Protein AF-A0A4C1YK01-F1 (afdb_monomer)

Foldseek 3Di:
DDDDPPPDDDDQDDDADAPVFVVQWADWDFAPPPDPDPGTDTDTDGDPPDDPDPPDDDDDDDDPSVPDPVVVVVVVRVVVRVD

Radius of gyration: 16.77 Å; Cα contacts (8 Å, |Δi|>4): 51; chains: 1; bounding box: 36×33×52 Å

Sequence (83 aa):
MFGGDHLFKCVVDVTAGSSILLDRMEGWQEVQNLTSSNHNAITFAVSVEGRPDPRFRFGIRFYNTEKARWSKFGIATDIALCE

Organism: Eumeta variegata (NCBI:txid151549)

Secondary structure (DSSP, 8-state):
------------------HHHHTTEEEEEEETTSSSSSSPEEEEEE---SPPPTT---------SSS--HHHHHHHHHHHH--

pLDDT: mean 72.58, std 14.17, range [39.28, 94.25]

Structure (mmCIF, N/CA/C/O backbone):
data_AF-A0A4C1YK01-F1
#
_entry.id   AF-A0A4C1YK01-F1
#
loop_
_atom_site.group_PDB
_atom_site.id
_atom_site.type_symbol
_atom_site.label_atom_id
_atom_site.label_alt_id
_atom_site.label_comp_id
_atom_site.label_asym_id
_atom_site.label_entity_id
_atom_site.label_seq_id
_atom_site.pdbx_PDB_ins_code
_atom_site.Cartn_x
_atom_site.Cartn_y
_atom_site.Cartn_z
_atom_site.occupancy
_atom_site.B_iso_or_equiv
_atom_site.auth_seq_id
_atom_site.auth_comp_id
_atom_site.auth_asym_id
_atom_site.auth_atom_id
_atom_site.pdbx_PDB_model_num
ATOM 1 N N . MET A 1 1 ? 15.541 -15.722 -32.561 1.00 41.44 1 MET A N 1
ATOM 2 C CA . MET A 1 1 ? 16.399 -15.534 -31.374 1.00 41.44 1 MET A CA 1
ATOM 3 C C . MET A 1 1 ? 15.499 -15.639 -30.158 1.00 41.44 1 MET A C 1
ATOM 5 O O . MET A 1 1 ? 14.576 -14.847 -3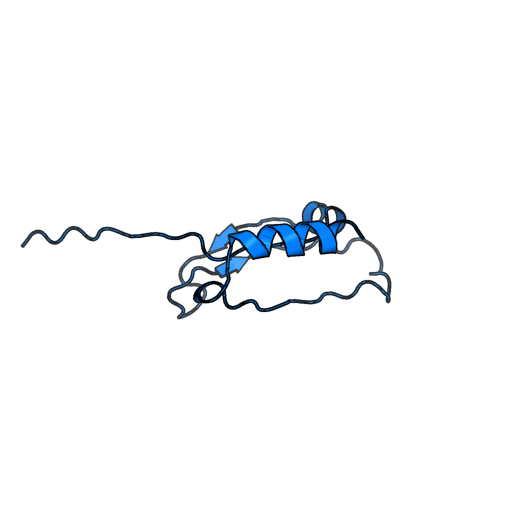0.049 1.00 41.44 1 MET A O 1
ATOM 9 N N . PHE A 1 2 ? 15.682 -16.673 -29.338 1.00 53.41 2 PHE A N 1
ATOM 10 C CA . PHE A 1 2 ? 14.930 -16.865 -28.098 1.00 53.41 2 PHE A CA 1
ATOM 11 C C . PHE A 1 2 ? 15.553 -15.980 -27.014 1.00 53.41 2 PHE A C 1
ATOM 13 O O . PHE A 1 2 ? 16.666 -16.253 -26.578 1.00 53.41 2 PHE A O 1
ATOM 20 N N . GLY A 1 3 ? 14.864 -14.917 -26.612 1.00 50.59 3 GLY A N 1
ATOM 21 C CA . GLY A 1 3 ? 15.163 -14.168 -25.394 1.00 50.59 3 GLY A CA 1
ATOM 22 C C . GLY A 1 3 ? 13.905 -14.206 -24.548 1.00 50.59 3 GLY A C 1
ATOM 23 O O . GLY A 1 3 ? 12.963 -13.486 -24.840 1.00 50.59 3 GLY A O 1
ATOM 24 N N . GLY A 1 4 ? 13.829 -15.146 -23.608 1.00 52.94 4 GLY A N 1
ATOM 25 C CA . GLY A 1 4 ? 12.669 -15.271 -22.734 1.00 52.94 4 GLY A CA 1
ATOM 26 C C . GLY A 1 4 ? 12.604 -14.072 -21.799 1.00 52.94 4 GLY A C 1
ATOM 27 O O . GLY A 1 4 ? 13.488 -13.920 -20.957 1.00 52.94 4 GLY A O 1
ATOM 28 N N . ASP A 1 5 ? 11.564 -13.256 -21.940 1.00 59.75 5 ASP A N 1
ATOM 29 C CA . ASP A 1 5 ? 11.239 -12.167 -21.024 1.00 59.75 5 ASP A CA 1
ATOM 30 C C . ASP A 1 5 ? 10.881 -12.757 -19.654 1.00 59.75 5 ASP A C 1
ATOM 32 O O . ASP A 1 5 ? 9.726 -13.054 -19.348 1.00 59.75 5 ASP A O 1
ATOM 36 N N . HIS A 1 6 ? 11.889 -12.994 -18.817 1.00 65.62 6 HIS A N 1
ATOM 37 C CA . HIS A 1 6 ? 11.650 -13.308 -17.417 1.00 65.62 6 HIS A CA 1
ATOM 38 C C . HIS A 1 6 ? 11.244 -12.020 -16.704 1.00 65.62 6 HIS A C 1
ATOM 40 O O . HIS A 1 6 ? 12.071 -11.157 -16.412 1.00 65.62 6 HIS A O 1
ATOM 46 N N . LEU A 1 7 ? 9.949 -11.902 -16.420 1.00 68.94 7 LEU A N 1
ATOM 47 C CA . LEU A 1 7 ? 9.411 -10.903 -15.506 1.00 68.94 7 LEU A CA 1
ATOM 48 C C . LEU A 1 7 ? 9.890 -11.222 -14.087 1.00 68.94 7 LEU A C 1
ATOM 50 O O . LEU A 1 7 ? 9.318 -12.058 -13.387 1.00 68.94 7 LEU A O 1
ATOM 54 N N . PHE A 1 8 ? 10.957 -10.552 -13.659 1.00 71.25 8 PHE A N 1
ATOM 55 C CA . PHE A 1 8 ? 11.374 -10.556 -12.262 1.00 71.25 8 PHE A CA 1
ATOM 56 C C . PHE A 1 8 ? 10.498 -9.570 -11.487 1.00 71.25 8 PHE A C 1
ATOM 58 O O . PHE A 1 8 ? 10.545 -8.366 -11.726 1.00 71.25 8 PHE A O 1
ATOM 65 N N . LYS A 1 9 ? 9.685 -10.087 -10.561 1.00 72.88 9 LYS A N 1
ATOM 66 C CA . LYS A 1 9 ? 8.835 -9.286 -9.674 1.00 72.88 9 LYS A CA 1
ATOM 67 C C . LYS A 1 9 ? 9.400 -9.311 -8.257 1.00 72.88 9 LYS A C 1
ATOM 69 O O . LYS A 1 9 ? 9.733 -10.375 -7.743 1.00 72.88 9 LYS A O 1
ATOM 74 N N . CYS A 1 10 ? 9.459 -8.147 -7.618 1.00 72.50 10 CYS A N 1
ATOM 75 C CA . CYS A 1 10 ? 9.752 -8.013 -6.195 1.00 72.50 10 CYS A CA 1
ATOM 76 C C . CYS A 1 10 ? 8.619 -7.229 -5.527 1.00 72.50 10 CYS A C 1
ATOM 78 O O . CYS A 1 10 ? 8.148 -6.239 -6.084 1.00 72.50 10 CYS A O 1
ATOM 80 N N . VAL A 1 11 ? 8.173 -7.671 -4.350 1.00 74.31 11 VAL A N 1
ATOM 81 C CA . VAL A 1 11 ? 7.186 -6.946 -3.539 1.00 74.31 11 VAL A CA 1
ATOM 82 C C . VAL A 1 11 ? 7.960 -6.083 -2.549 1.00 74.31 11 VAL A C 1
ATOM 84 O O . VAL A 1 11 ? 8.409 -6.572 -1.515 1.00 74.31 11 VAL A O 1
ATOM 87 N N . VAL A 1 12 ? 8.181 -4.820 -2.908 1.00 75.25 12 VAL A N 1
ATOM 88 C CA . VAL A 1 12 ? 8.970 -3.866 -2.104 1.00 75.25 12 VAL A CA 1
ATOM 89 C C . VAL A 1 12 ? 8.128 -2.759 -1.480 1.00 75.25 12 VAL A C 1
ATOM 91 O O . VAL A 1 12 ? 8.621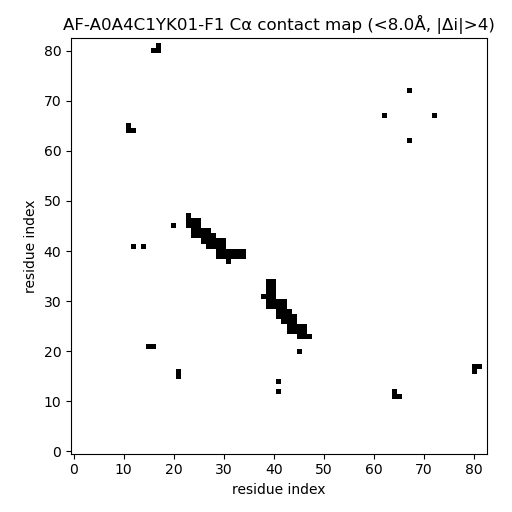 -2.043 -0.613 1.00 75.25 12 VAL A O 1
ATOM 94 N N . ASP A 1 13 ? 6.870 -2.629 -1.894 1.00 80.25 13 ASP A N 1
ATOM 95 C CA . ASP A 1 13 ? 5.952 -1.604 -1.413 1.00 80.25 13 ASP A CA 1
ATOM 96 C C . ASP A 1 13 ? 5.007 -2.199 -0.364 1.00 80.25 13 ASP A C 1
ATOM 98 O O . ASP A 1 13 ? 4.460 -3.289 -0.537 1.00 80.25 13 ASP A O 1
ATOM 102 N N . VAL A 1 14 ? 4.840 -1.491 0.755 1.00 80.12 14 VAL A N 1
ATOM 103 C CA . VAL A 1 14 ? 4.085 -1.971 1.919 1.00 80.12 14 VAL A CA 1
ATOM 104 C C . VAL A 1 14 ? 3.129 -0.885 2.391 1.00 80.12 14 VAL A C 1
ATOM 106 O O . VAL A 1 14 ? 3.510 0.275 2.544 1.00 80.12 14 VAL A O 1
ATOM 109 N N . THR A 1 15 ? 1.888 -1.272 2.677 1.00 83.25 15 THR A N 1
ATOM 110 C CA . THR A 1 15 ? 0.943 -0.454 3.442 1.00 83.25 15 THR A CA 1
ATOM 111 C C . THR A 1 15 ? 0.947 -0.936 4.886 1.00 83.25 15 THR A C 1
ATOM 113 O O . THR A 1 15 ? 0.699 -2.110 5.142 1.00 83.25 15 THR A O 1
ATOM 116 N N . ALA A 1 16 ? 1.233 -0.040 5.827 1.00 81.00 16 ALA A N 1
ATOM 117 C CA . ALA A 1 16 ? 1.197 -0.327 7.257 1.00 81.00 16 ALA A CA 1
ATOM 118 C C . ALA A 1 16 ? 0.268 0.667 7.962 1.00 81.00 16 ALA A C 1
ATOM 120 O O . ALA A 1 16 ? 0.222 1.846 7.606 1.00 81.00 16 ALA A O 1
ATOM 121 N N . GLY A 1 17 ? -0.458 0.193 8.970 1.00 77.88 17 GLY A N 1
ATOM 122 C CA . GLY A 1 17 ? -1.411 0.983 9.742 1.00 77.88 17 GLY A CA 1
ATOM 123 C C . GLY A 1 17 ? -1.769 0.285 11.050 1.00 77.88 17 GLY A C 1
ATOM 124 O O . GLY A 1 17 ? -1.469 -0.895 11.219 1.00 77.88 17 GLY A O 1
ATOM 125 N N . SER A 1 18 ? -2.395 1.013 11.978 1.00 77.94 18 SER A N 1
ATOM 126 C CA . SER A 1 18 ? -2.978 0.401 13.179 1.00 77.94 18 SER A CA 1
ATOM 127 C C . SER A 1 18 ? -4.136 -0.514 12.790 1.00 77.94 18 SER A C 1
ATOM 129 O O . SER A 1 18 ? -4.726 -0.334 11.723 1.00 77.94 18 SER A O 1
ATOM 131 N N . SER A 1 19 ? -4.502 -1.462 13.658 1.00 80.81 19 SER A N 1
ATOM 132 C CA . SER A 1 19 ? -5.638 -2.368 13.417 1.00 80.81 19 SER A CA 1
ATOM 133 C C . SER A 1 19 ? -6.907 -1.606 13.021 1.00 80.81 19 SER A C 1
ATOM 135 O O . SER A 1 19 ? -7.503 -1.908 11.998 1.00 80.81 19 SER A O 1
ATOM 137 N N . ILE A 1 20 ? -7.224 -0.518 13.731 1.00 79.12 20 ILE A N 1
ATOM 138 C CA . ILE A 1 20 ? -8.373 0.358 13.441 1.00 79.12 20 ILE A CA 1
ATOM 139 C C . ILE A 1 20 ? -8.333 0.922 12.013 1.00 79.12 20 ILE A C 1
ATOM 141 O O . ILE A 1 20 ? -9.379 1.097 11.391 1.00 79.12 20 ILE A O 1
ATOM 145 N N . LEU A 1 21 ? -7.148 1.270 11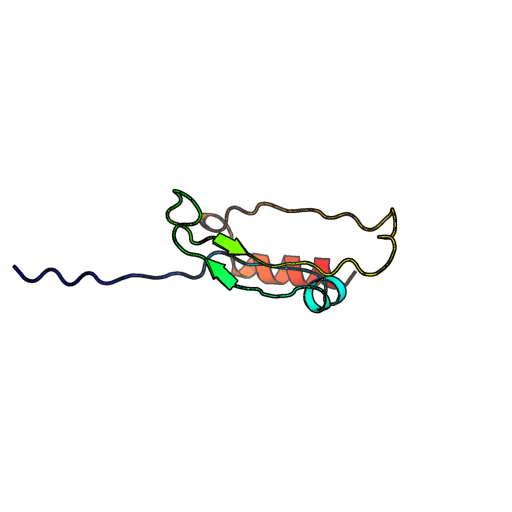.504 1.00 80.88 21 LEU A N 1
ATOM 146 C CA . LEU A 1 21 ? -7.007 1.808 10.154 1.00 80.88 21 LEU A CA 1
ATOM 147 C C . LEU A 1 21 ? -7.092 0.696 9.105 1.00 80.88 21 LEU A C 1
ATOM 149 O O . LEU A 1 21 ? -7.724 0.900 8.073 1.00 80.88 21 LEU A O 1
ATOM 153 N N . LEU A 1 22 ? -6.482 -0.459 9.376 1.00 85.12 22 LEU A N 1
ATOM 154 C CA . LEU A 1 22 ? -6.515 -1.621 8.488 1.00 85.12 22 LEU A CA 1
ATOM 155 C C . LEU A 1 22 ? -7.933 -2.192 8.355 1.00 85.12 22 LEU A C 1
ATOM 157 O O . LEU A 1 22 ? -8.343 -2.501 7.243 1.00 85.12 22 LEU A O 1
ATOM 161 N N . ASP A 1 23 ? -8.713 -2.221 9.438 1.00 86.88 23 ASP A N 1
ATOM 162 C CA . ASP A 1 23 ? -10.122 -2.650 9.430 1.00 86.88 23 ASP A CA 1
ATOM 163 C C . ASP A 1 23 ? -11.018 -1.734 8.577 1.00 86.88 23 ASP A C 1
ATOM 165 O O . ASP A 1 23 ? -12.100 -2.131 8.151 1.00 86.88 23 ASP A O 1
ATOM 169 N N . ARG A 1 24 ? -10.576 -0.496 8.324 1.00 86.31 24 ARG A N 1
ATOM 170 C CA . ARG A 1 24 ? -11.264 0.485 7.470 1.00 86.31 24 ARG A CA 1
ATOM 171 C C . ARG A 1 24 ? -10.729 0.514 6.042 1.00 86.31 24 ARG A C 1
ATOM 173 O O . ARG A 1 24 ? -11.257 1.276 5.232 1.00 86.31 24 ARG A O 1
ATOM 180 N N . MET A 1 25 ? -9.655 -0.217 5.739 1.00 89.31 25 MET A N 1
ATOM 181 C CA . MET A 1 25 ? -9.104 -0.268 4.389 1.00 89.31 25 MET A CA 1
ATOM 182 C C . MET A 1 25 ? -9.928 -1.215 3.526 1.00 89.31 25 MET A C 1
ATOM 184 O O . MET A 1 25 ? -10.106 -2.387 3.842 1.00 89.31 25 MET A O 1
ATOM 188 N N . GLU A 1 26 ? -10.376 -0.710 2.386 1.00 92.38 26 GLU A N 1
ATOM 189 C CA . GLU A 1 26 ? -11.170 -1.455 1.420 1.00 92.38 26 GLU A CA 1
ATOM 190 C C . GLU A 1 26 ? -10.478 -1.463 0.058 1.00 92.38 26 GLU A C 1
ATOM 192 O O . GLU A 1 26 ? -9.794 -0.511 -0.324 1.00 92.38 26 GLU A O 1
ATOM 197 N N . GLY A 1 27 ? -10.662 -2.546 -0.700 1.00 93.56 27 GLY A N 1
ATOM 198 C CA . GLY A 1 27 ? -10.191 -2.624 -2.085 1.00 93.56 27 GLY A CA 1
ATOM 199 C C . GLY A 1 27 ? -8.674 -2.503 -2.247 1.00 93.56 27 GLY A C 1
ATOM 200 O O . GLY A 1 27 ? -8.222 -1.935 -3.241 1.00 93.56 27 GLY A O 1
ATOM 201 N N . TRP A 1 28 ? -7.893 -3.005 -1.281 1.00 93.88 28 TRP A N 1
ATOM 202 C CA . TRP A 1 28 ? -6.434 -3.020 -1.378 1.00 93.88 28 TRP A CA 1
ATOM 203 C C . TRP A 1 28 ? -5.983 -3.831 -2.594 1.00 93.88 28 TRP A C 1
ATOM 205 O O . TRP A 1 28 ? -6.334 -5.005 -2.731 1.00 93.88 28 TRP A O 1
ATOM 215 N N . GLN A 1 29 ? -5.206 -3.210 -3.477 1.00 94.25 29 GLN A N 1
ATOM 216 C CA . GLN A 1 29 ? -4.716 -3.852 -4.693 1.00 94.25 29 GLN A CA 1
ATOM 217 C C . GLN A 1 29 ? -3.439 -3.206 -5.227 1.00 94.25 29 GLN A C 1
ATOM 219 O O . GLN A 1 29 ? -3.190 -2.010 -5.056 1.00 94.25 29 GLN A O 1
ATOM 224 N N . GLU A 1 30 ? -2.671 -4.007 -5.956 1.00 90.56 30 GLU A N 1
ATOM 225 C CA . GLU A 1 30 ? -1.536 -3.573 -6.761 1.00 90.56 30 GLU A CA 1
ATOM 226 C C . GLU A 1 30 ? -2.008 -3.253 -8.189 1.00 90.56 30 GLU A C 1
ATOM 228 O O . GLU A 1 30 ? -2.582 -4.101 -8.871 1.00 90.56 30 GLU A O 1
ATOM 233 N N . VAL A 1 31 ? -1.745 -2.033 -8.654 1.00 91.00 31 VAL A N 1
ATOM 234 C CA . VAL A 1 31 ? -2.139 -1.520 -9.969 1.00 91.00 31 VAL A CA 1
ATOM 235 C C . VAL A 1 31 ? -0.890 -1.230 -10.792 1.00 91.00 31 VAL A C 1
ATOM 237 O O . VAL A 1 31 ? -0.078 -0.363 -10.456 1.00 91.00 31 VAL A O 1
ATOM 240 N N . GLN A 1 32 ? -0.741 -1.956 -11.896 1.00 90.50 32 GLN A N 1
ATOM 241 C CA . GLN A 1 32 ? 0.344 -1.737 -12.853 1.00 90.50 32 GLN A CA 1
ATOM 242 C C . GLN A 1 32 ? 0.047 -0.532 -13.745 1.00 90.50 32 GLN A C 1
ATOM 244 O O . GLN A 1 32 ? -1.113 -0.201 -13.983 1.00 90.50 32 GLN A O 1
ATOM 249 N N . ASN A 1 33 ? 1.096 0.096 -14.282 1.00 90.12 33 ASN A N 1
ATOM 250 C CA . ASN A 1 33 ? 1.001 1.178 -15.274 1.00 90.12 33 ASN A CA 1
ATOM 251 C C . ASN A 1 33 ? 0.203 2.419 -14.825 1.00 90.12 33 ASN A C 1
ATOM 253 O O . ASN A 1 33 ? -0.144 3.257 -15.654 1.00 90.12 33 ASN A O 1
ATOM 257 N N . LEU A 1 34 ? -0.082 2.566 -13.525 1.00 91.06 34 LEU A N 1
ATOM 258 C CA . LEU A 1 34 ? -0.734 3.765 -12.989 1.00 91.06 34 LEU A CA 1
ATOM 259 C C . LEU A 1 34 ? 0.224 4.964 -12.941 1.00 91.06 34 LEU A C 1
ATOM 261 O O . LEU A 1 34 ? -0.198 6.117 -12.964 1.00 91.06 34 LEU A O 1
ATOM 265 N N . THR A 1 35 ? 1.523 4.687 -12.867 1.00 87.19 35 THR A N 1
ATOM 266 C CA . THR A 1 35 ? 2.585 5.691 -12.848 1.00 87.19 35 THR A CA 1
ATOM 267 C C . THR A 1 35 ? 3.639 5.339 -13.893 1.00 87.19 35 THR A C 1
ATOM 269 O O . THR A 1 35 ? 3.705 4.201 -14.352 1.00 87.19 35 THR A O 1
ATOM 272 N N . SER A 1 36 ? 4.499 6.298 -14.237 1.00 89.06 36 SER A N 1
ATOM 273 C CA . SER A 1 36 ? 5.688 6.051 -15.065 1.00 89.06 36 SER A CA 1
ATOM 274 C C . SER A 1 36 ? 6.852 5.416 -14.286 1.00 89.06 36 SER A C 1
ATOM 276 O O . SER A 1 36 ? 7.974 5.391 -14.789 1.00 89.06 36 SER A O 1
ATOM 278 N N . SER A 1 37 ? 6.628 4.993 -13.036 1.00 85.06 37 SER A N 1
ATOM 279 C CA . SER A 1 37 ? 7.632 4.336 -12.199 1.00 85.06 37 SER A CA 1
ATOM 280 C C . SER A 1 37 ? 7.854 2.891 -12.646 1.00 85.06 37 SER A C 1
ATOM 282 O O . SER A 1 37 ? 6.969 2.257 -13.215 1.00 85.06 37 SER A O 1
ATOM 284 N N . ASN A 1 38 ? 9.021 2.341 -12.318 1.00 83.56 38 ASN A N 1
ATOM 285 C CA . ASN A 1 38 ? 9.267 0.898 -12.362 1.00 83.56 38 ASN A CA 1
ATOM 286 C C . ASN A 1 38 ? 8.606 0.143 -11.187 1.00 83.56 38 ASN A C 1
ATOM 288 O O . ASN A 1 38 ? 8.716 -1.079 -11.116 1.00 83.56 38 ASN A O 1
ATOM 292 N N . HIS A 1 39 ? 7.923 0.856 -10.285 1.00 85.19 39 HIS A N 1
ATOM 293 C CA . HIS A 1 39 ? 7.068 0.294 -9.242 1.00 85.19 39 HIS A CA 1
ATOM 294 C C . HIS A 1 39 ? 5.599 0.269 -9.671 1.00 85.19 39 HIS A C 1
ATOM 296 O O . HIS A 1 39 ? 5.089 1.222 -10.269 1.00 85.19 39 HIS A O 1
ATOM 302 N N . ASN A 1 40 ? 4.896 -0.789 -9.269 1.00 88.25 40 ASN A N 1
ATOM 303 C CA . ASN A 1 40 ? 3.439 -0.806 -9.311 1.00 88.25 40 ASN A CA 1
ATOM 304 C C . ASN A 1 40 ? 2.881 0.066 -8.184 1.00 88.25 40 ASN A C 1
ATOM 306 O O . ASN A 1 40 ? 3.483 0.200 -7.121 1.00 88.25 40 ASN A O 1
ATOM 310 N N . ALA A 1 41 ? 1.719 0.669 -8.406 1.00 89.75 41 ALA A N 1
ATOM 311 C CA . ALA A 1 41 ? 1.071 1.468 -7.379 1.00 89.75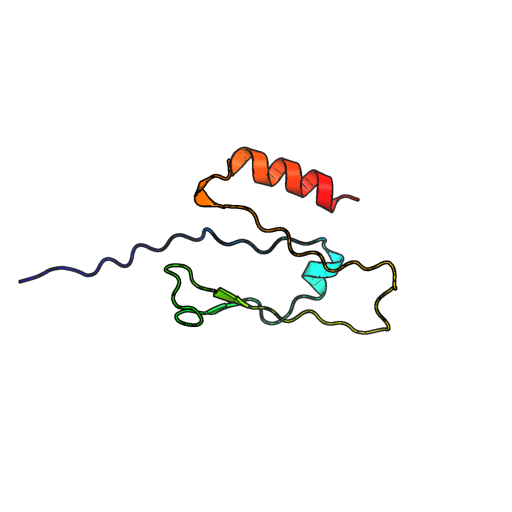 41 ALA A CA 1
ATOM 312 C C . ALA A 1 41 ? 0.233 0.574 -6.464 1.00 89.75 41 ALA A C 1
ATOM 314 O O . ALA A 1 41 ? -0.500 -0.284 -6.943 1.00 89.75 41 ALA A O 1
ATOM 315 N N . ILE A 1 42 ? 0.272 0.813 -5.157 1.00 91.31 42 ILE A N 1
ATOM 316 C CA . ILE A 1 42 ? -0.715 0.247 -4.235 1.00 91.31 42 ILE A CA 1
ATOM 317 C C . ILE A 1 42 ? -1.865 1.242 -4.101 1.00 91.31 42 ILE A C 1
ATOM 319 O O . ILE A 1 42 ? -1.642 2.421 -3.825 1.00 91.31 42 ILE A O 1
ATOM 323 N N . THR A 1 43 ? -3.094 0.766 -4.281 1.00 92.75 43 THR A N 1
ATOM 324 C CA . THR A 1 43 ? -4.310 1.567 -4.101 1.00 92.75 43 THR A CA 1
ATOM 325 C C . THR A 1 43 ? 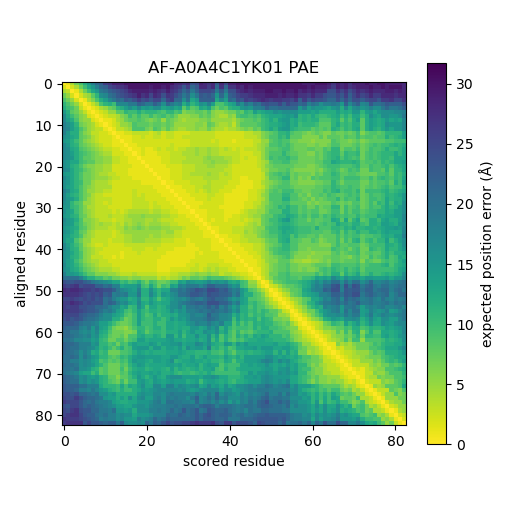-5.242 0.896 -3.102 1.00 92.75 43 THR A C 1
ATOM 327 O O . THR A 1 43 ? -5.305 -0.329 -3.035 1.00 92.75 43 THR A O 1
ATOM 330 N N . PHE A 1 44 ? -5.933 1.703 -2.302 1.00 91.44 44 PHE A N 1
ATOM 331 C CA . PHE A 1 44 ? -6.963 1.285 -1.355 1.00 91.44 44 PHE A CA 1
ATOM 332 C C . PHE A 1 44 ? -7.864 2.487 -1.053 1.00 91.44 44 PHE A C 1
ATOM 334 O O . PHE A 1 44 ? -7.437 3.640 -1.165 1.00 91.44 44 PHE A O 1
ATOM 341 N N . ALA A 1 45 ? -9.101 2.223 -0.656 1.00 90.62 45 ALA A N 1
ATOM 342 C CA . ALA A 1 45 ? -9.978 3.209 -0.044 1.00 90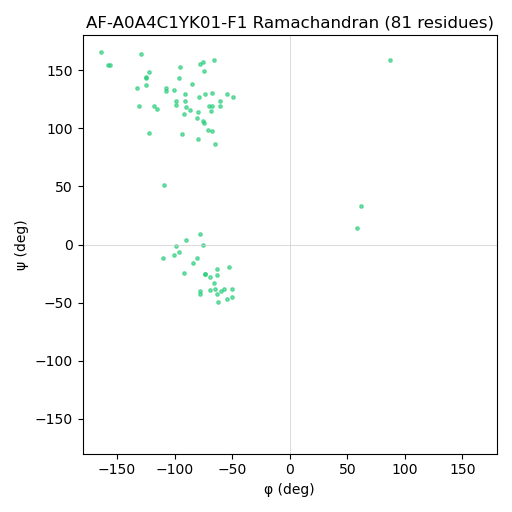.62 45 ALA A CA 1
ATOM 343 C C . ALA A 1 45 ? -9.891 3.089 1.482 1.00 90.62 45 ALA A C 1
ATOM 345 O O . ALA A 1 45 ? -9.603 2.018 2.008 1.00 90.62 45 ALA A O 1
ATOM 346 N N . VAL A 1 46 ? -10.140 4.183 2.200 1.00 86.19 46 VAL A N 1
ATOM 347 C CA . VAL A 1 46 ? -10.312 4.153 3.658 1.00 86.19 46 VAL A CA 1
ATOM 348 C C . VAL A 1 46 ? -11.723 4.618 3.965 1.00 86.19 46 VAL A C 1
ATOM 350 O O . VAL A 1 46 ? -12.076 5.755 3.646 1.00 86.19 46 VAL A O 1
ATOM 353 N N . SER A 1 47 ? -12.516 3.753 4.594 1.00 84.50 47 SER A N 1
ATOM 354 C CA . SER A 1 47 ? -13.850 4.106 5.060 1.00 84.50 47 SER A CA 1
ATOM 355 C C . SER A 1 47 ? -13.758 5.120 6.204 1.00 84.50 47 SER A C 1
ATOM 357 O O 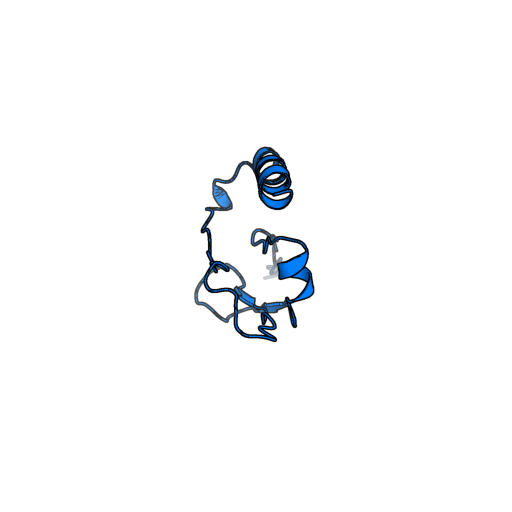. SER A 1 47 ? -13.151 4.886 7.256 1.00 84.50 47 SER A O 1
ATOM 359 N N . VAL A 1 48 ? -14.348 6.291 5.976 1.00 76.38 48 VAL A N 1
ATOM 360 C CA . VAL A 1 48 ? -14.412 7.408 6.926 1.00 76.38 48 VAL A CA 1
ATOM 361 C C . VAL A 1 48 ? -15.839 7.576 7.440 1.00 76.38 48 VAL A C 1
ATOM 363 O O . VAL A 1 48 ? -16.415 8.658 7.374 1.00 76.38 48 VAL A O 1
ATOM 366 N N . GLU A 1 49 ? -16.455 6.496 7.923 1.00 71.00 49 GLU A N 1
ATOM 367 C CA . GLU A 1 49 ? -17.747 6.619 8.599 1.00 71.00 49 GLU A CA 1
ATOM 368 C C . GLU A 1 49 ? -17.599 7.380 9.931 1.00 71.00 49 GLU A C 1
ATOM 370 O O . GLU A 1 49 ? -16.725 7.093 10.757 1.00 71.00 49 GLU A O 1
ATOM 375 N N . GLY A 1 50 ? -18.465 8.382 10.124 1.00 66.31 50 GLY A N 1
ATOM 376 C CA . GLY A 1 50 ? -18.420 9.332 11.239 1.00 66.31 50 GLY A CA 1
ATOM 377 C C . GLY A 1 50 ? -17.528 10.554 10.978 1.00 66.31 50 GLY A C 1
ATOM 378 O O . GLY A 1 50 ? -16.638 10.540 10.133 1.00 66.31 50 GLY A O 1
ATOM 379 N N . ARG A 1 51 ? -17.763 11.655 11.712 1.00 62.12 51 ARG A N 1
ATOM 380 C CA . ARG A 1 51 ? -16.873 12.828 11.665 1.00 62.12 51 ARG A CA 1
ATOM 381 C C . ARG A 1 51 ? -15.485 12.357 12.124 1.00 62.12 51 ARG A C 1
ATOM 383 O O . ARG A 1 51 ? -15.401 11.899 13.266 1.00 62.12 51 ARG A O 1
ATOM 390 N N . PRO A 1 52 ? -14.425 12.444 11.295 1.00 58.75 52 PRO A N 1
ATOM 391 C CA . PRO A 1 52 ? -13.089 12.082 11.745 1.00 58.75 52 PRO A CA 1
ATOM 392 C C . PRO A 1 52 ? -12.794 12.889 13.006 1.00 58.75 52 PRO A C 1
ATOM 394 O O . PRO A 1 52 ? -13.039 14.101 13.030 1.00 58.75 52 PRO A O 1
ATOM 397 N N . ASP A 1 53 ? -12.354 12.211 14.073 1.00 61.72 53 ASP A N 1
ATOM 398 C CA . ASP A 1 53 ? -11.882 12.906 15.270 1.00 61.72 53 ASP A CA 1
ATOM 399 C C . ASP A 1 53 ? -10.892 13.974 14.775 1.00 61.72 53 ASP A C 1
ATOM 401 O O . ASP A 1 53 ? -9.990 13.635 14.008 1.00 61.72 53 ASP A O 1
ATOM 405 N N . PRO A 1 54 ? -11.038 15.260 15.135 1.00 62.28 54 PRO A N 1
ATOM 406 C CA . PRO A 1 54 ? -10.071 16.290 14.759 1.00 62.28 54 PRO A CA 1
ATOM 407 C C . PRO A 1 54 ? -8.624 15.935 15.144 1.00 62.28 54 PRO A C 1
ATOM 409 O O . PRO A 1 54 ? -7.677 16.508 14.610 1.00 62.28 54 PRO A O 1
ATOM 412 N N . ARG A 1 55 ? -8.448 14.992 16.080 1.00 62.72 55 ARG A N 1
ATOM 413 C CA . ARG A 1 55 ? -7.162 14.426 16.502 1.00 62.72 55 ARG A CA 1
ATOM 414 C C . ARG A 1 55 ? -6.668 13.283 15.606 1.00 62.72 55 ARG A C 1
ATOM 416 O O . ARG A 1 55 ? -5.488 12.943 15.681 1.00 62.72 55 ARG A O 1
ATOM 423 N N . PHE A 1 56 ? -7.525 12.700 14.768 1.00 59.59 56 PHE A N 1
ATOM 424 C CA . PHE A 1 56 ? -7.170 11.664 13.801 1.00 59.59 56 PHE A CA 1
ATOM 425 C C . PHE A 1 56 ? -6.335 12.295 12.683 1.00 59.59 56 PHE A C 1
ATOM 427 O O . PHE A 1 56 ? -6.844 12.948 11.772 1.00 59.59 56 PHE A O 1
ATOM 434 N N . ARG A 1 57 ? -5.013 12.148 12.783 1.00 60.12 57 ARG A N 1
ATOM 435 C CA . ARG A 1 57 ? -4.071 12.655 11.785 1.00 60.12 57 ARG A CA 1
ATOM 436 C C . ARG A 1 57 ? -3.798 11.571 10.752 1.00 60.12 57 ARG A C 1
ATOM 438 O O . ARG A 1 57 ? -3.140 10.582 11.059 1.00 60.12 57 ARG A O 1
ATOM 445 N N . PHE A 1 58 ? -4.246 11.786 9.518 1.00 61.53 58 PHE A N 1
ATOM 446 C CA . PHE A 1 58 ? -3.718 11.043 8.379 1.00 61.53 58 PHE A CA 1
ATOM 447 C C . PHE A 1 58 ? -2.280 11.505 8.133 1.00 61.53 58 PHE A C 1
ATOM 449 O O . PHE A 1 58 ? -2.030 12.687 7.896 1.00 61.53 58 PHE A O 1
ATOM 456 N N . GLY A 1 59 ? -1.329 10.582 8.228 1.00 58.94 59 GLY A N 1
ATOM 457 C CA . GLY A 1 59 ? 0.074 10.842 7.937 1.00 58.94 59 GLY A CA 1
ATOM 458 C C . GLY A 1 59 ? 0.612 9.773 7.003 1.00 58.94 59 GLY A C 1
ATOM 459 O O . GLY A 1 59 ? 0.628 8.600 7.360 1.00 58.94 59 GLY A O 1
ATOM 460 N N . ILE A 1 60 ? 1.073 10.177 5.822 1.00 58.84 60 ILE A N 1
ATOM 461 C CA . ILE A 1 60 ? 1.845 9.305 4.936 1.00 58.84 60 ILE A CA 1
ATOM 462 C C . ILE A 1 60 ? 3.313 9.503 5.300 1.00 58.84 60 ILE A C 1
ATOM 464 O O . ILE A 1 60 ? 3.841 10.612 5.200 1.00 58.84 60 ILE A O 1
ATOM 468 N N . ARG A 1 61 ? 3.975 8.437 5.754 1.00 63.50 61 ARG A N 1
ATOM 469 C CA . ARG A 1 61 ? 5.430 8.427 5.936 1.00 63.50 61 ARG A CA 1
ATOM 470 C C . ARG A 1 61 ? 6.065 7.748 4.731 1.00 63.50 61 ARG A C 1
ATOM 472 O O . ARG A 1 61 ? 5.785 6.588 4.455 1.00 63.50 61 ARG A O 1
ATOM 479 N N . PHE A 1 62 ? 6.917 8.483 4.024 1.00 59.88 62 PHE A N 1
ATOM 480 C CA . PHE A 1 62 ? 7.684 7.956 2.901 1.00 59.88 62 PHE A CA 1
ATOM 481 C C . PHE A 1 62 ? 8.977 7.336 3.427 1.00 59.88 62 PHE A C 1
ATOM 483 O O . PHE A 1 62 ? 9.832 8.036 3.971 1.00 59.88 62 PHE A O 1
ATOM 490 N N . TYR A 1 63 ? 9.120 6.025 3.263 1.00 62.72 63 TYR A N 1
ATOM 491 C CA . TYR A 1 63 ? 10.362 5.313 3.535 1.00 62.72 63 TYR A CA 1
ATOM 492 C C . TYR A 1 63 ? 10.992 4.913 2.204 1.00 62.72 63 TYR A C 1
ATOM 494 O O . TYR A 1 63 ? 10.312 4.376 1.336 1.00 62.72 63 TYR A O 1
ATOM 502 N N . ASN A 1 64 ? 12.291 5.164 2.033 1.00 64.56 64 ASN A N 1
ATOM 503 C CA . ASN A 1 64 ? 13.023 4.589 0.909 1.00 64.56 64 ASN A CA 1
ATOM 504 C C . ASN A 1 64 ? 13.264 3.103 1.218 1.00 64.56 64 ASN A C 1
ATOM 506 O O . ASN A 1 64 ? 14.082 2.769 2.078 1.00 64.56 64 ASN A O 1
ATOM 510 N N . THR A 1 65 ? 12.524 2.235 0.534 1.00 63.19 65 THR A N 1
ATOM 511 C CA . THR A 1 65 ? 12.524 0.782 0.733 1.00 63.19 65 THR A CA 1
ATOM 512 C C . THR A 1 65 ? 13.788 0.110 0.187 1.00 63.19 65 THR A C 1
ATOM 514 O O . THR A 1 65 ? 14.231 -0.888 0.750 1.00 63.19 65 THR A O 1
ATOM 517 N N . GLU A 1 66 ? 14.459 0.706 -0.806 1.00 64.31 66 GLU A N 1
ATOM 518 C CA . GLU A 1 66 ? 15.771 0.247 -1.299 1.00 64.31 66 GLU A CA 1
ATOM 519 C C . GLU A 1 66 ? 16.878 0.402 -0.247 1.00 64.31 66 GLU A C 1
ATOM 521 O O . GLU A 1 66 ? 17.814 -0.394 -0.180 1.00 64.31 66 GLU A O 1
ATOM 526 N N . LYS A 1 67 ? 16.778 1.436 0.596 1.00 66.00 67 LYS A N 1
ATOM 527 C CA . LYS A 1 67 ? 17.735 1.728 1.676 1.00 66.00 67 LYS A CA 1
ATOM 528 C C . LYS A 1 67 ? 17.254 1.239 3.042 1.00 66.00 67 LYS A C 1
ATOM 530 O O . LYS A 1 67 ? 17.966 1.404 4.039 1.00 66.00 67 LYS A O 1
ATOM 535 N N . ALA A 1 68 ? 16.060 0.651 3.117 1.00 67.94 68 ALA A N 1
ATOM 536 C CA . ALA A 1 68 ? 15.496 0.164 4.363 1.00 67.94 68 ALA A CA 1
ATOM 537 C C . ALA A 1 68 ? 16.204 -1.121 4.812 1.00 67.94 68 ALA A C 1
ATOM 539 O O . ALA A 1 68 ? 16.318 -2.103 4.080 1.00 67.94 68 ALA A O 1
ATOM 540 N N . ARG A 1 69 ? 16.644 -1.156 6.075 1.00 75.88 69 ARG A N 1
ATOM 541 C CA . ARG A 1 69 ? 17.027 -2.419 6.719 1.00 75.88 69 ARG A CA 1
ATOM 542 C C . ARG A 1 69 ? 15.752 -3.120 7.172 1.00 75.88 69 ARG A C 1
ATOM 544 O O . ARG A 1 69 ? 15.302 -2.893 8.292 1.00 75.88 69 ARG A O 1
ATOM 551 N N . TRP A 1 70 ? 15.190 -3.967 6.314 1.00 70.69 70 TRP A N 1
ATOM 552 C CA . TRP A 1 70 ? 13.913 -4.658 6.542 1.00 70.69 70 TRP A CA 1
ATOM 553 C C . TRP A 1 70 ? 13.812 -5.373 7.896 1.00 70.69 70 TRP A C 1
ATOM 555 O O . TRP A 1 70 ? 12.790 -5.269 8.567 1.00 70.69 70 TRP A O 1
ATOM 565 N N . SER A 1 71 ? 14.900 -5.991 8.369 1.00 71.94 71 SER A N 1
ATOM 566 C CA . SER A 1 71 ? 14.942 -6.637 9.691 1.00 71.94 71 SER A CA 1
ATOM 567 C C . SER A 1 71 ? 14.744 -5.678 10.870 1.00 71.94 71 SER A C 1
ATOM 569 O O . SER A 1 71 ? 14.286 -6.092 11.929 1.00 71.94 71 SER A O 1
ATOM 571 N N . LYS A 1 72 ? 15.078 -4.394 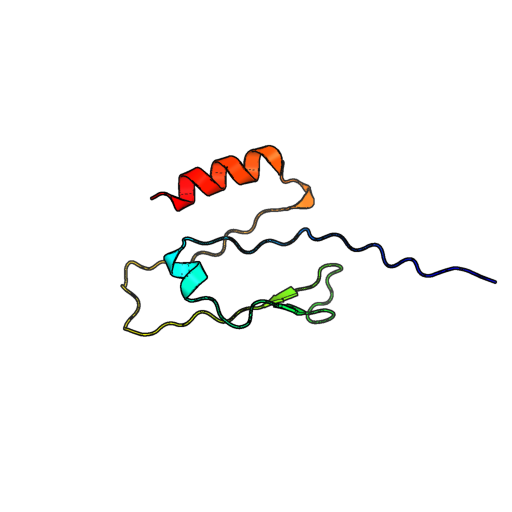10.704 1.00 67.69 72 LYS A N 1
ATOM 572 C CA . LYS A 1 72 ? 14.831 -3.344 11.703 1.00 67.69 72 LYS A CA 1
ATOM 573 C C . LYS A 1 72 ? 13.494 -2.640 11.494 1.00 67.69 72 LYS A C 1
ATOM 575 O O . LYS A 1 72 ? 12.962 -2.078 12.445 1.00 67.69 72 LYS A O 1
ATOM 580 N N . PHE A 1 73 ? 12.982 -2.653 10.264 1.00 66.12 73 PHE A N 1
ATOM 581 C CA . PHE A 1 73 ? 11.716 -2.021 9.917 1.00 66.12 73 PHE A CA 1
ATOM 582 C C . PHE A 1 73 ? 10.554 -2.671 10.677 1.00 66.12 73 PHE A C 1
ATOM 584 O O . PHE A 1 73 ? 9.829 -1.959 11.362 1.00 66.12 73 PHE A O 1
ATOM 591 N N . GLY A 1 74 ? 10.445 -4.007 10.673 1.00 64.62 74 GLY A N 1
ATOM 592 C CA . GLY A 1 74 ? 9.378 -4.719 11.399 1.00 64.62 74 GLY A CA 1
ATOM 593 C C . GLY A 1 74 ? 9.305 -4.349 12.887 1.00 64.62 74 GLY A C 1
ATOM 594 O O . GLY A 1 74 ? 8.259 -3.935 13.369 1.00 64.62 74 GLY A O 1
ATOM 595 N N . ILE A 1 75 ? 10.453 -4.334 13.573 1.00 62.53 75 ILE A N 1
ATOM 596 C CA . ILE A 1 75 ? 10.548 -4.036 15.015 1.00 62.53 75 ILE A CA 1
ATOM 597 C C . ILE A 1 75 ? 10.094 -2.605 15.347 1.00 62.53 75 ILE A C 1
ATOM 599 O O . ILE A 1 75 ? 9.397 -2.383 16.334 1.00 62.53 75 I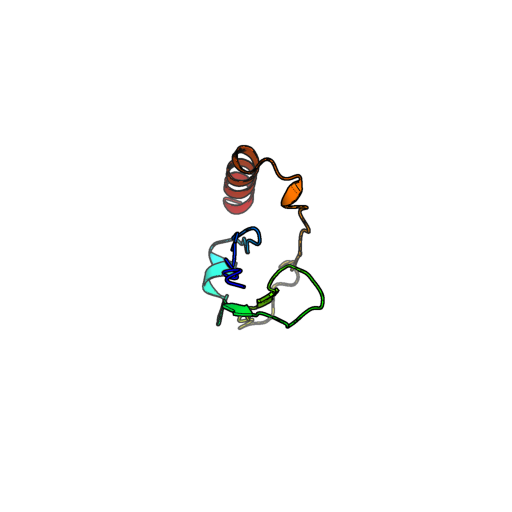LE A O 1
ATOM 603 N N . ALA A 1 76 ? 10.485 -1.616 14.536 1.00 59.62 76 ALA A N 1
ATOM 604 C CA . ALA A 1 76 ? 10.074 -0.228 14.752 1.00 59.62 76 ALA A CA 1
ATOM 605 C C . ALA A 1 76 ? 8.576 -0.011 14.479 1.00 59.62 76 ALA A C 1
ATOM 607 O O . ALA A 1 76 ? 7.966 0.882 15.065 1.00 59.62 76 ALA A O 1
ATOM 608 N N . THR A 1 77 ? 7.998 -0.822 13.590 1.00 56.00 77 THR A N 1
ATOM 609 C CA . THR A 1 77 ? 6.583 -0.742 13.220 1.00 56.00 77 THR A CA 1
ATOM 610 C C . THR A 1 77 ? 5.710 -1.382 14.300 1.00 56.00 77 THR A C 1
ATOM 612 O O . THR A 1 77 ? 4.745 -0.756 14.719 1.00 56.00 77 THR A O 1
ATOM 615 N N . ASP A 1 78 ? 6.096 -2.540 14.845 1.00 55.22 78 ASP A N 1
ATOM 616 C CA . ASP A 1 78 ? 5.356 -3.203 15.932 1.00 55.22 78 ASP A CA 1
ATOM 617 C C . ASP A 1 78 ? 5.244 -2.321 17.187 1.00 55.22 78 ASP A C 1
ATOM 619 O O . ASP A 1 78 ? 4.180 -2.237 17.794 1.00 55.22 78 ASP A O 1
ATOM 623 N N . ILE A 1 79 ? 6.309 -1.593 17.546 1.00 53.19 79 ILE A N 1
ATOM 624 C CA . ILE A 1 79 ? 6.304 -0.683 18.707 1.00 53.19 79 ILE A CA 1
ATOM 625 C C . ILE A 1 79 ? 5.398 0.534 18.462 1.00 53.19 79 ILE A C 1
ATOM 627 O O . ILE A 1 79 ? 4.685 0.959 19.363 1.00 53.19 79 ILE A O 1
ATOM 631 N N . ALA A 1 80 ? 5.398 1.088 17.246 1.00 54.09 80 ALA A N 1
ATOM 632 C CA . ALA A 1 80 ? 4.630 2.287 16.905 1.00 54.09 80 ALA A CA 1
ATOM 633 C C . ALA A 1 80 ? 3.139 2.024 16.618 1.00 54.09 80 ALA A C 1
ATOM 635 O O . ALA A 1 80 ? 2.379 2.980 16.481 1.00 54.09 80 ALA A O 1
ATOM 636 N N . LEU A 1 81 ? 2.736 0.757 16.466 1.00 50.03 81 LEU A N 1
ATOM 637 C CA . LEU A 1 81 ? 1.350 0.335 16.230 1.00 50.03 81 LEU A CA 1
ATOM 638 C C . LEU A 1 81 ? 0.651 -0.197 17.494 1.00 50.03 81 LEU A C 1
ATOM 640 O O . LEU A 1 81 ? -0.558 -0.421 17.456 1.00 50.03 81 LEU A O 1
ATOM 644 N N . CYS A 1 82 ? 1.391 -0.400 18.591 1.00 44.69 82 CYS A N 1
ATOM 645 C CA . CYS A 1 82 ? 0.855 -0.811 19.895 1.00 44.69 82 CYS A CA 1
ATOM 646 C C . CYS A 1 82 ? 0.460 0.369 20.811 1.00 44.69 82 CYS A C 1
ATOM 648 O O . CYS A 1 82 ? 0.079 0.123 21.957 1.00 44.69 82 CYS A O 1
ATOM 650 N N . GLU A 1 83 ? 0.551 1.616 20.334 1.00 39.28 83 GLU A N 1
ATOM 651 C CA . GLU A 1 83 ? 0.120 2.837 21.043 1.00 39.28 83 GLU A CA 1
ATOM 652 C C . GLU A 1 83 ? -1.083 3.509 20.368 1.00 39.28 83 GLU A C 1
ATOM 654 O O . GLU A 1 83 ? -1.092 3.617 19.118 1.00 39.28 83 GLU A O 1
#

Mean predicted aligned error: 10.8 Å

Solvent-accessible surface area (backbone atoms only — not comparable to full-atom values): 5855 Å² total; per-residue (Å²): 135,91,75,83,84,77,82,84,82,80,91,73,81,82,90,84,69,39,69,79,54,51,77,29,51,39,77,74,43,80,38,73,82,77,50,96,55,98,57,64,41,80,46,65,48,69,66,72,85,65,84,74,54,93,80,66,73,90,76,90,83,90,73,64,58,92,79,48,60,62,86,58,48,56,60,59,48,58,64,67,50,75,108